Protein AF-A0A269XF72-F1 (afdb_monomer_lite)

InterPro domains:
  IPR029063 S-adenosyl-L-methionine-dependent methyltransferase superfamily [G3DSA:3.40.50.150] (2-62)
  IPR029063 S-adenosyl-L-methionine-dependent methyltransferase superfamily [SSF53335] (2-61)

Structure (mmCIF, N/CA/C/O backbone):
data_AF-A0A269XF72-F1
#
_entry.id   AF-A0A269XF72-F1
#
loop_
_atom_site.group_PDB
_atom_site.id
_atom_site.type_symbol
_atom_site.label_atom_id
_atom_site.label_alt_id
_atom_site.label_comp_id
_atom_site.label_asym_id
_atom_site.label_entity_id
_atom_site.label_seq_id
_atom_site.pdbx_PDB_ins_code
_atom_site.Cartn_x
_atom_site.Cartn_y
_atom_site.Cartn_z
_atom_site.occupancy
_atom_site.B_iso_or_equiv
_atom_site.auth_seq_id
_atom_site.auth_comp_id
_atom_site.auth_asym_id
_atom_site.auth_atom_id
_atom_site.pdbx_PDB_model_num
ATOM 1 N N . MET A 1 1 ? -7.526 -11.441 -27.987 1.00 48.25 1 MET A N 1
ATOM 2 C CA . MET A 1 1 ? -7.508 -10.616 -26.762 1.00 48.25 1 MET A CA 1
ATOM 3 C C . MET A 1 1 ? -6.265 -10.981 -25.981 1.00 48.25 1 MET A C 1
ATOM 5 O O . MET A 1 1 ? -6.249 -12.013 -25.322 1.00 48.25 1 MET A O 1
ATOM 9 N N . THR A 1 2 ? -5.205 -10.196 -26.126 1.00 47.16 2 THR A N 1
ATOM 10 C CA . THR A 1 2 ? -4.008 -10.327 -25.293 1.00 47.16 2 THR A CA 1
ATOM 11 C C . THR A 1 2 ? -4.425 -9.987 -23.864 1.00 47.16 2 THR A C 1
ATOM 13 O O . THR A 1 2 ? -4.978 -8.911 -23.632 1.00 47.16 2 THR A O 1
ATOM 16 N N . LYS A 1 3 ? -4.274 -10.923 -22.922 1.00 53.75 3 LYS A N 1
ATOM 17 C CA . LYS A 1 3 ? -4.566 -10.664 -21.506 1.00 53.75 3 LYS A CA 1
ATOM 18 C C . LYS A 1 3 ? -3.621 -9.547 -21.056 1.00 53.75 3 LYS A C 1
ATOM 20 O O . LYS A 1 3 ? -2.413 -9.736 -21.115 1.00 53.75 3 LYS A O 1
ATOM 25 N N . SER A 1 4 ? -4.146 -8.387 -20.653 1.00 57.59 4 SER A N 1
ATOM 26 C CA . SER A 1 4 ? -3.334 -7.186 -20.379 1.00 57.59 4 SER A CA 1
ATOM 27 C C . SER A 1 4 ? -2.268 -7.389 -19.295 1.00 57.59 4 SER A C 1
ATOM 29 O O . SER A 1 4 ? -1.287 -6.655 -19.271 1.00 57.59 4 SER A O 1
ATOM 31 N N . TYR A 1 5 ? -2.422 -8.411 -18.450 1.00 52.50 5 TYR A N 1
ATOM 32 C CA . TYR A 1 5 ? -1.427 -8.832 -17.463 1.00 52.50 5 TYR A CA 1
ATOM 33 C C . TYR A 1 5 ? -0.067 -9.196 -18.073 1.00 52.50 5 TYR A C 1
ATOM 35 O O . TYR A 1 5 ? 0.959 -8.888 -17.477 1.00 52.50 5 TYR A O 1
ATOM 43 N N . GLU A 1 6 ? -0.045 -9.795 -19.266 1.00 53.34 6 GLU A N 1
ATOM 44 C CA . GLU A 1 6 ? 1.199 -10.192 -19.942 1.00 53.34 6 GLU A CA 1
ATOM 45 C C . GLU A 1 6 ? 2.049 -8.969 -20.321 1.00 53.34 6 GLU A C 1
ATOM 47 O O . GLU A 1 6 ? 3.269 -9.031 -20.291 1.00 53.34 6 GLU A O 1
ATOM 52 N N . VAL A 1 7 ? 1.422 -7.827 -20.620 1.00 56.06 7 VAL A N 1
ATOM 53 C CA . VAL A 1 7 ? 2.118 -6.620 -21.101 1.00 56.06 7 VAL A CA 1
ATOM 54 C C . VAL A 1 7 ? 2.879 -5.907 -19.980 1.00 56.06 7 VAL A C 1
ATOM 56 O O . VAL A 1 7 ? 3.932 -5.330 -20.232 1.00 56.06 7 VAL A O 1
ATOM 59 N N . TRP A 1 8 ? 2.383 -5.972 -18.741 1.00 56.09 8 TRP A N 1
ATOM 60 C CA . TRP A 1 8 ? 3.086 -5.415 -17.578 1.00 56.09 8 TRP A CA 1
ATOM 61 C C . TRP A 1 8 ? 4.269 -6.285 -17.145 1.00 56.09 8 TRP A C 1
ATOM 63 O O . TRP A 1 8 ? 5.268 -5.756 -16.678 1.00 56.09 8 TRP A O 1
ATOM 73 N N . TRP A 1 9 ? 4.176 -7.601 -17.353 1.00 54.84 9 TRP A N 1
ATOM 74 C CA . TRP A 1 9 ? 5.241 -8.558 -17.035 1.00 54.84 9 TRP A CA 1
ATOM 75 C C . TRP A 1 9 ? 6.305 -8.700 -18.140 1.00 54.84 9 TRP A C 1
ATOM 77 O O . TRP A 1 9 ? 7.393 -9.198 -17.877 1.00 54.84 9 TRP A O 1
ATOM 87 N N . GLN A 1 10 ? 6.015 -8.268 -19.373 1.00 54.62 10 GLN A N 1
ATOM 88 C CA . GLN A 1 10 ? 6.921 -8.356 -20.532 1.00 54.62 10 GLN A CA 1
ATOM 89 C C . GLN A 1 10 ? 7.826 -7.129 -20.726 1.00 54.62 10 GLN A C 1
ATOM 91 O O . GLN A 1 10 ? 8.478 -6.995 -21.763 1.00 54.62 10 GLN A O 1
ATOM 96 N N . LYS A 1 11 ? 7.936 -6.232 -19.740 1.00 58.50 11 LYS A N 1
ATOM 97 C CA . LYS A 1 11 ? 9.111 -5.357 -19.680 1.00 58.50 11 LYS A CA 1
ATOM 98 C C . LYS A 1 11 ? 10.293 -6.227 -19.259 1.00 58.50 11 LYS A C 1
ATOM 100 O O . LYS A 1 11 ? 10.608 -6.308 -18.082 1.00 58.50 11 LYS A O 1
ATOM 105 N N . GLU A 1 12 ? 10.963 -6.859 -20.220 1.00 59.59 12 GLU A N 1
ATOM 106 C CA . GLU A 1 12 ? 12.109 -7.768 -20.011 1.00 59.59 12 GLU A CA 1
ATOM 107 C C . GLU A 1 12 ? 13.283 -7.160 -19.201 1.00 59.59 12 GLU A C 1
ATOM 109 O O . GLU A 1 12 ? 14.267 -7.847 -18.939 1.00 59.59 12 GLU A O 1
ATOM 114 N N . GLN A 1 13 ? 13.202 -5.884 -18.802 1.00 67.81 13 GLN A N 1
ATOM 115 C CA . GLN A 1 13 ? 14.213 -5.173 -18.019 1.00 67.81 13 GLN A CA 1
ATOM 116 C C . GLN A 1 13 ? 13.718 -4.542 -16.714 1.00 67.81 13 GLN A C 1
ATOM 118 O O . GLN A 1 13 ? 14.551 -4.071 -15.948 1.00 67.81 13 GLN A O 1
ATOM 123 N N . GLU A 1 14 ? 12.410 -4.485 -16.452 1.00 78.12 14 GLU A N 1
ATOM 124 C CA . GLU A 1 14 ? 11.905 -3.844 -15.234 1.00 78.12 14 GLU A CA 1
ATOM 125 C C . GLU A 1 14 ? 11.634 -4.909 -14.177 1.00 78.12 14 GLU A C 1
ATOM 127 O O . GLU A 1 14 ? 10.815 -5.806 -14.373 1.00 78.12 14 GLU A O 1
ATOM 132 N N . THR A 1 15 ? 12.364 -4.835 -13.069 1.00 85.25 15 THR A N 1
ATOM 133 C CA . THR A 1 15 ? 12.206 -5.777 -11.960 1.00 85.25 15 THR A CA 1
ATOM 134 C C . THR A 1 15 ? 11.074 -5.349 -11.029 1.00 85.25 15 THR A C 1
ATOM 136 O O . THR A 1 15 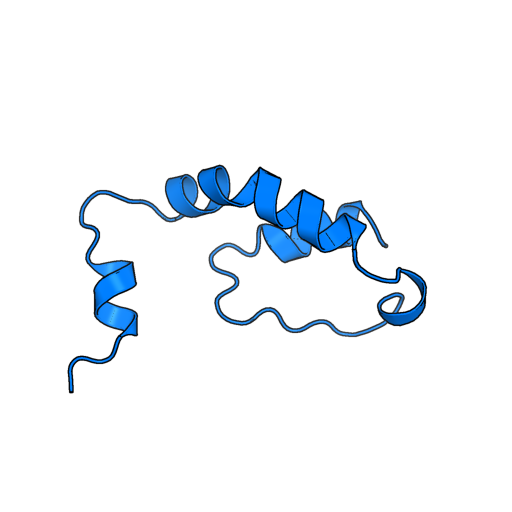? 10.663 -4.186 -11.001 1.00 85.25 15 THR A O 1
ATOM 139 N N . ASP A 1 16 ? 10.606 -6.268 -10.185 1.00 86.38 16 ASP A N 1
ATOM 140 C CA . ASP A 1 16 ? 9.666 -5.929 -9.111 1.00 86.38 16 ASP A CA 1
ATOM 141 C C . ASP A 1 16 ? 10.234 -4.877 -8.139 1.00 86.38 16 ASP A C 1
ATOM 143 O O . ASP A 1 16 ? 9.469 -4.131 -7.522 1.00 86.38 16 ASP A O 1
ATOM 147 N N . ASP A 1 17 ? 11.561 -4.791 -8.003 1.00 88.88 17 ASP A N 1
ATOM 148 C CA . ASP A 1 17 ? 12.238 -3.772 -7.195 1.00 88.88 17 ASP A CA 1
ATOM 149 C C . ASP A 1 17 ? 12.222 -2.403 -7.878 1.00 88.88 17 ASP A C 1
ATOM 151 O O . ASP A 1 17 ? 11.988 -1.389 -7.216 1.00 88.88 17 ASP A O 1
ATOM 155 N N . ASP A 1 18 ? 12.419 -2.362 -9.199 1.00 88.88 18 ASP A N 1
ATOM 156 C CA . ASP A 1 18 ? 12.292 -1.129 -9.980 1.00 88.88 18 ASP A CA 1
ATOM 157 C C . ASP A 1 18 ? 10.864 -0.592 -9.890 1.00 88.88 18 ASP A C 1
ATOM 159 O O . ASP A 1 18 ? 10.656 0.572 -9.543 1.00 88.88 18 ASP A O 1
ATOM 163 N N . MET A 1 19 ? 9.878 -1.477 -10.056 1.00 86.44 19 MET A N 1
ATOM 164 C CA . MET A 1 19 ? 8.470 -1.141 -9.862 1.00 86.44 19 MET A CA 1
ATOM 165 C C . MET A 1 19 ? 8.203 -0.613 -8.452 1.00 86.44 19 MET A C 1
ATOM 167 O O . MET A 1 19 ? 7.570 0.429 -8.292 1.00 86.44 19 MET A O 1
ATOM 171 N N . ALA A 1 20 ? 8.691 -1.284 -7.407 1.00 90.62 20 ALA A N 1
ATOM 172 C CA . ALA A 1 20 ? 8.462 -0.842 -6.034 1.00 90.62 20 ALA A CA 1
ATOM 173 C C . ALA A 1 20 ? 9.129 0.507 -5.714 1.00 90.62 20 ALA A C 1
ATOM 175 O O . ALA A 1 20 ? 8.574 1.293 -4.939 1.00 90.62 20 ALA A O 1
ATOM 176 N N . ARG A 1 21 ? 10.307 0.777 -6.286 1.00 91.31 21 ARG A N 1
ATOM 177 C CA . ARG A 1 21 ? 11.044 2.035 -6.112 1.00 91.31 21 ARG A CA 1
ATOM 178 C C . ARG A 1 21 ? 10.325 3.201 -6.786 1.00 91.31 21 ARG A C 1
ATOM 180 O O . ARG A 1 21 ? 10.154 4.246 -6.162 1.00 91.31 21 ARG A O 1
ATOM 187 N N . ASP A 1 22 ? 9.855 3.008 -8.011 1.00 91.69 22 ASP A N 1
ATOM 188 C CA . ASP A 1 22 ? 9.271 4.090 -8.807 1.00 91.69 22 ASP A CA 1
ATOM 189 C C . ASP A 1 22 ? 7.880 4.518 -8.293 1.00 91.69 22 ASP A C 1
ATOM 191 O O . ASP A 1 22 ? 7.444 5.647 -8.518 1.00 91.69 22 ASP A O 1
ATOM 195 N N . HIS A 1 23 ? 7.196 3.659 -7.524 1.00 9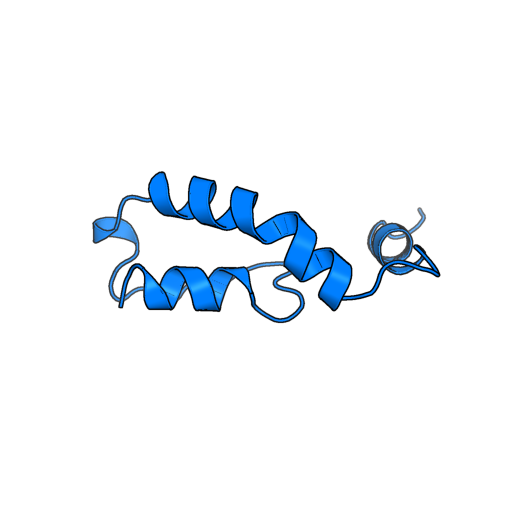2.81 23 HIS A N 1
ATOM 196 C CA . HIS A 1 23 ? 5.871 3.950 -6.960 1.00 92.81 23 HIS A CA 1
ATOM 197 C C . HIS A 1 23 ? 5.884 4.591 -5.557 1.00 92.81 23 HIS A C 1
ATOM 199 O O . HIS A 1 23 ? 4.824 5.000 -5.075 1.00 92.81 23 HIS A O 1
ATOM 205 N N . GLN A 1 24 ? 7.043 4.724 -4.896 1.00 93.56 24 GLN A N 1
ATOM 206 C CA . GLN A 1 24 ? 7.139 5.176 -3.493 1.00 93.56 24 GLN A CA 1
ATOM 207 C C . GLN A 1 24 ? 6.419 6.509 -3.236 1.00 93.56 24 GLN A C 1
ATOM 209 O O . GLN A 1 24 ? 5.615 6.614 -2.309 1.00 93.56 24 GLN A O 1
ATOM 214 N N . GLU A 1 25 ? 6.675 7.514 -4.075 1.00 95.69 25 GLU A N 1
ATOM 215 C CA . GLU A 1 25 ? 6.101 8.854 -3.913 1.00 95.69 25 GLU A CA 1
ATOM 216 C C . GLU A 1 25 ? 4.582 8.858 -4.158 1.00 95.69 25 GLU A C 1
ATOM 218 O O . GLU A 1 25 ? 3.818 9.534 -3.463 1.00 95.69 25 GLU A O 1
ATOM 223 N N . ALA A 1 26 ? 4.117 8.071 -5.132 1.00 95.31 26 ALA A N 1
ATOM 224 C CA . ALA A 1 26 ? 2.694 7.940 -5.425 1.00 95.31 26 ALA A CA 1
ATOM 225 C C . ALA A 1 26 ? 1.935 7.278 -4.263 1.00 95.31 26 ALA A C 1
ATOM 227 O O . ALA A 1 26 ? 0.824 7.702 -3.926 1.00 95.31 26 ALA A O 1
ATOM 228 N N . TRP A 1 27 ? 2.543 6.282 -3.615 1.00 95.94 27 TRP A N 1
ATOM 229 C CA . TRP A 1 27 ? 1.995 5.648 -2.417 1.00 95.94 27 TRP A CA 1
ATOM 230 C C . TRP A 1 27 ? 1.853 6.637 -1.264 1.00 95.94 27 TRP A C 1
ATOM 232 O O . TRP A 1 27 ? 0.772 6.743 -0.689 1.00 95.94 27 TRP A O 1
ATOM 242 N N . GLU A 1 28 ? 2.891 7.420 -0.973 1.00 95.00 28 GLU A N 1
ATOM 243 C CA . GLU A 1 28 ? 2.864 8.420 0.103 1.00 95.00 28 GLU A CA 1
ATOM 244 C C . GLU A 1 28 ? 1.765 9.465 -0.110 1.00 95.00 28 GLU A C 1
ATOM 246 O O . GLU A 1 28 ? 0.963 9.726 0.789 1.00 95.00 28 GLU A O 1
ATOM 251 N N . ARG A 1 29 ? 1.659 10.004 -1.330 1.00 96.06 29 ARG A N 1
ATOM 252 C CA . ARG A 1 29 ? 0.602 10.962 -1.693 1.00 96.06 29 ARG A CA 1
ATOM 253 C C . ARG A 1 29 ? -0.797 10.355 -1.605 1.00 96.06 29 ARG A C 1
ATOM 255 O O . ARG A 1 29 ? -1.750 11.072 -1.311 1.00 96.06 29 ARG A O 1
ATOM 262 N N . THR A 1 30 ? -0.934 9.061 -1.888 1.00 94.75 30 THR A N 1
ATOM 263 C CA . THR A 1 30 ? -2.209 8.345 -1.750 1.00 94.75 30 THR A CA 1
ATOM 264 C C . THR A 1 30 ? -2.588 8.205 -0.281 1.00 94.75 30 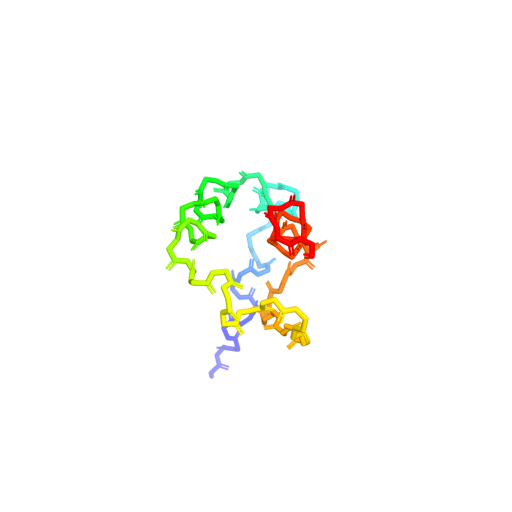THR A C 1
ATOM 266 O O . THR A 1 30 ? -3.698 8.575 0.087 1.00 94.75 30 THR A O 1
ATOM 269 N N . ILE A 1 31 ? -1.657 7.758 0.568 1.00 94.62 31 ILE A N 1
ATOM 270 C CA . ILE A 1 31 ? -1.878 7.586 2.012 1.00 94.62 31 ILE A CA 1
ATOM 271 C C . ILE A 1 31 ? -2.298 8.910 2.661 1.00 94.62 31 ILE A C 1
ATOM 273 O O . ILE A 1 31 ? -3.261 8.938 3.419 1.00 94.62 31 ILE A O 1
ATOM 277 N N . GLN A 1 32 ? -1.654 10.024 2.299 1.00 94.56 32 GLN A N 1
ATOM 278 C CA . GLN A 1 32 ? -1.992 11.360 2.814 1.00 94.56 32 GLN A CA 1
ATOM 279 C C . GLN A 1 32 ? -3.417 11.828 2.481 1.00 94.56 32 GLN A C 1
ATOM 281 O O . GLN A 1 32 ? -3.913 12.764 3.107 1.00 94.56 32 GLN A O 1
ATOM 286 N N . LYS A 1 33 ? -4.070 11.221 1.485 1.00 95.56 33 LYS A N 1
ATOM 287 C CA . LYS A 1 33 ? -5.448 11.548 1.095 1.00 95.56 33 LYS A CA 1
ATOM 288 C C . LYS A 1 33 ? -6.494 10.657 1.759 1.00 95.56 33 LYS A C 1
ATOM 290 O O . LYS A 1 33 ? -7.679 10.957 1.633 1.00 95.56 33 LYS A O 1
ATOM 295 N N . LEU A 1 34 ? -6.089 9.567 2.407 1.00 93.38 34 LEU A N 1
ATOM 296 C CA . LEU A 1 34 ? -7.014 8.675 3.099 1.00 93.38 34 LEU A CA 1
ATOM 297 C C . LEU A 1 34 ? -7.484 9.318 4.406 1.00 93.38 34 LEU A C 1
ATOM 299 O O . LEU A 1 34 ? -6.696 9.927 5.129 1.00 93.38 34 LEU A O 1
ATOM 303 N N . ASP A 1 35 ? -8.761 9.137 4.740 1.00 93.19 35 ASP A N 1
ATOM 304 C CA . ASP A 1 35 ? -9.225 9.392 6.102 1.00 93.19 35 ASP A CA 1
ATOM 305 C C . ASP A 1 35 ? -8.805 8.216 6.985 1.00 93.19 35 ASP A C 1
ATOM 307 O O . ASP A 1 35 ? -9.335 7.109 6.880 1.00 93.19 35 ASP A O 1
ATOM 311 N N . ILE A 1 36 ? -7.842 8.467 7.871 1.00 89.25 36 ILE A N 1
ATOM 312 C CA . ILE A 1 36 ? -7.290 7.460 8.781 1.00 89.25 36 ILE A CA 1
ATOM 313 C C . ILE A 1 36 ? -8.393 6.818 9.635 1.00 89.25 36 ILE A C 1
ATOM 315 O O . ILE A 1 36 ? -8.322 5.626 9.932 1.00 89.25 36 ILE A O 1
ATOM 319 N N . ASN A 1 37 ? -9.433 7.568 10.014 1.00 90.50 37 ASN A N 1
ATOM 320 C CA . ASN A 1 37 ? -10.503 7.036 10.860 1.00 90.50 37 ASN A CA 1
ATOM 321 C C . ASN A 1 37 ? -11.388 6.020 10.130 1.00 90.50 37 ASN A C 1
ATOM 323 O O . ASN A 1 37 ? -11.976 5.158 10.783 1.00 90.50 37 ASN A O 1
ATOM 327 N N . ASP A 1 38 ? -11.471 6.104 8.801 1.00 91.88 38 ASP A N 1
ATOM 328 C CA . ASP A 1 38 ? -12.253 5.171 7.987 1.00 91.88 38 ASP A CA 1
ATOM 329 C C . ASP A 1 38 ? -11.534 3.822 7.827 1.00 91.88 38 ASP A C 1
ATOM 331 O O . ASP A 1 38 ? -12.149 2.753 7.867 1.00 91.88 38 ASP A O 1
ATOM 335 N N . ILE A 1 39 ? -10.202 3.859 7.724 1.00 91.69 39 ILE A N 1
ATOM 336 C CA . ILE A 1 39 ? -9.376 2.673 7.458 1.00 91.69 39 ILE A CA 1
ATOM 337 C C . ILE A 1 39 ? -8.818 1.997 8.716 1.00 91.69 39 ILE A C 1
ATOM 339 O O . ILE A 1 39 ? -8.434 0.826 8.668 1.00 91.69 39 ILE A O 1
ATOM 343 N N . LYS A 1 40 ? -8.776 2.693 9.857 1.00 89.44 40 LYS A N 1
ATOM 344 C CA . LYS A 1 40 ? -8.227 2.137 11.098 1.00 89.44 40 LYS A CA 1
ATOM 345 C C . LYS A 1 40 ? -9.013 0.905 11.556 1.00 89.44 40 LYS A C 1
ATOM 347 O O . LYS A 1 40 ? -10.245 0.901 11.572 1.00 89.44 40 LYS A O 1
ATOM 352 N N . ASN A 1 41 ? -8.295 -0.136 11.988 1.00 88.56 41 ASN A N 1
ATOM 353 C CA . ASN A 1 41 ? -8.856 -1.429 12.408 1.00 88.56 41 ASN A 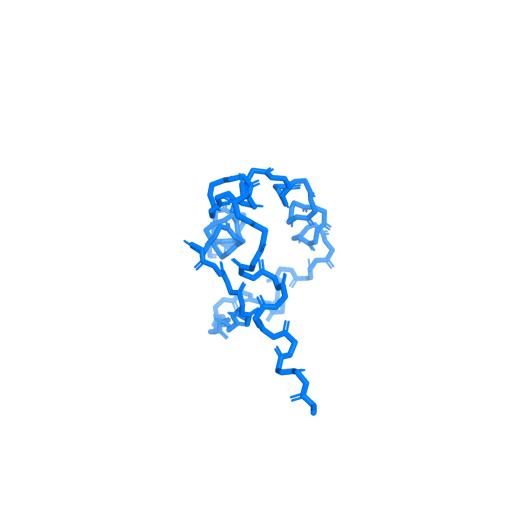CA 1
ATOM 354 C C . ASN A 1 41 ? -9.688 -2.144 11.323 1.00 88.56 41 ASN A C 1
ATOM 356 O O . ASN A 1 41 ? -10.548 -2.970 11.644 1.00 88.56 41 ASN A O 1
ATOM 360 N N . LYS A 1 42 ? -9.473 -1.827 10.041 1.00 92.12 42 LYS A N 1
ATOM 361 C CA . LYS A 1 42 ? -10.112 -2.526 8.921 1.00 92.12 42 LYS A CA 1
ATOM 362 C C . LYS A 1 42 ? -9.162 -3.540 8.300 1.00 92.12 42 LYS A C 1
ATOM 364 O O . LYS A 1 42 ? -7.945 -3.398 8.339 1.00 92.12 42 LYS A O 1
ATOM 369 N N . THR A 1 43 ? -9.739 -4.557 7.672 1.00 94.12 43 THR A N 1
ATOM 370 C CA . THR A 1 43 ? -9.006 -5.433 6.757 1.00 94.12 43 THR A CA 1
ATOM 371 C C . THR A 1 43 ? -8.946 -4.765 5.388 1.00 94.12 43 THR A C 1
ATOM 373 O O . THR A 1 43 ? -9.987 -4.461 4.810 1.00 94.12 43 THR A O 1
ATOM 376 N N . ILE A 1 44 ? -7.736 -4.544 4.876 1.00 93.25 44 ILE A N 1
ATOM 377 C CA . ILE A 1 44 ? -7.491 -3.853 3.605 1.00 93.25 44 ILE A CA 1
ATOM 378 C C . ILE A 1 44 ? -7.015 -4.870 2.565 1.00 93.25 44 ILE A C 1
ATOM 380 O O . ILE A 1 44 ? -6.145 -5.692 2.847 1.00 93.25 44 ILE A O 1
ATOM 384 N N . LEU A 1 45 ? -7.590 -4.808 1.362 1.00 95.75 45 LEU A N 1
ATOM 385 C CA . LEU A 1 45 ? -7.196 -5.613 0.207 1.00 95.75 45 LEU A CA 1
ATOM 386 C C . LEU A 1 45 ? -6.551 -4.708 -0.846 1.00 95.75 45 LEU A C 1
ATOM 388 O O . LEU A 1 45 ? -7.181 -3.761 -1.309 1.00 95.75 45 LEU A O 1
ATOM 392 N N . ASP A 1 46 ? -5.321 -5.031 -1.238 1.00 95.00 46 ASP A N 1
ATOM 393 C CA . ASP A 1 46 ? -4.563 -4.327 -2.276 1.00 95.00 46 ASP A CA 1
ATOM 394 C C . ASP A 1 46 ? -4.441 -5.213 -3.526 1.00 95.00 46 ASP A C 1
ATOM 396 O O . ASP A 1 46 ? -3.779 -6.255 -3.514 1.00 95.00 46 ASP A O 1
ATOM 400 N N . PHE A 1 47 ? -5.137 -4.837 -4.600 1.00 94.62 47 PHE A N 1
ATOM 401 C CA . PHE A 1 47 ? -5.118 -5.581 -5.858 1.00 94.62 47 PHE A CA 1
ATOM 402 C C . PHE A 1 47 ? -3.879 -5.227 -6.673 1.00 94.62 47 PHE A C 1
ATOM 404 O O . PHE A 1 47 ? -3.658 -4.068 -7.004 1.00 94.62 47 PHE A O 1
ATOM 411 N N . GLY A 1 48 ? -3.114 -6.243 -7.080 1.00 90.12 48 GLY A N 1
ATOM 412 C CA . GLY A 1 48 ? -1.851 -6.001 -7.778 1.00 90.12 48 GLY A CA 1
ATOM 413 C C . GLY A 1 48 ? -0.781 -5.440 -6.844 1.00 90.12 48 GLY A C 1
ATOM 414 O O . GLY A 1 48 ? 0.059 -4.660 -7.278 1.00 90.12 48 GLY A O 1
ATOM 415 N N . CYS A 1 49 ? -0.796 -5.865 -5.577 1.00 92.12 49 CYS A N 1
ATOM 416 C CA . CYS A 1 49 ? 0.093 -5.376 -4.523 1.00 92.12 49 CYS A CA 1
ATOM 417 C C . CYS A 1 49 ? 1.593 -5.563 -4.807 1.00 92.12 49 CYS A C 1
ATOM 419 O O . CYS A 1 49 ? 2.426 -5.004 -4.088 1.00 92.12 49 CYS A O 1
ATOM 421 N N . ASN A 1 50 ? 1.947 -6.348 -5.832 1.00 91.06 50 ASN A N 1
ATOM 422 C CA . ASN A 1 50 ? 3.309 -6.774 -6.130 1.00 91.06 50 ASN A CA 1
ATOM 423 C C . ASN A 1 50 ? 3.965 -7.307 -4.837 1.00 91.06 50 ASN A C 1
ATOM 425 O O . ASN A 1 50 ? 3.395 -8.165 -4.163 1.00 91.06 50 ASN A O 1
ATO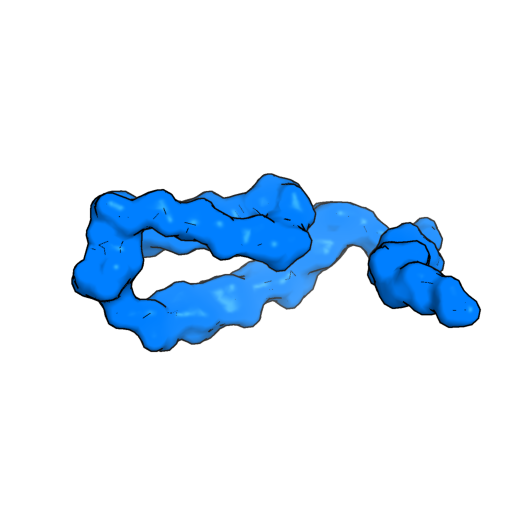M 429 N N . GLN A 1 51 ? 5.103 -6.752 -4.424 1.00 92.50 51 GLN A N 1
ATOM 430 C CA . GLN A 1 51 ? 5.805 -7.162 -3.215 1.00 92.50 51 GLN A CA 1
ATOM 431 C C . GLN A 1 51 ? 5.135 -6.659 -1.926 1.00 92.50 51 GLN A C 1
ATOM 433 O O . GLN A 1 51 ? 5.686 -6.868 -0.849 1.00 92.50 51 GLN A O 1
ATOM 438 N N . GLY A 1 52 ? 3.999 -5.954 -1.990 1.00 95.25 52 GLY A N 1
ATOM 439 C CA . GLY A 1 52 ? 3.264 -5.404 -0.843 1.00 95.25 52 GLY A CA 1
ATOM 440 C C . GLY A 1 52 ? 3.804 -4.071 -0.314 1.00 95.25 52 GLY A C 1
ATOM 441 O O . GLY A 1 52 ? 3.612 -3.750 0.859 1.00 95.25 52 GLY A O 1
ATOM 442 N N . GLY A 1 53 ? 4.525 -3.305 -1.140 1.00 95.31 53 GLY A N 1
ATOM 443 C CA . GLY A 1 53 ? 5.190 -2.066 -0.716 1.00 95.31 53 GLY A CA 1
ATOM 444 C C . GLY A 1 53 ? 4.226 -0.988 -0.210 1.00 95.31 53 GLY A C 1
ATOM 445 O O . GLY A 1 53 ? 4.500 -0.358 0.812 1.00 95.31 53 GLY A O 1
ATOM 446 N N . PHE A 1 54 ? 3.072 -0.841 -0.865 1.00 96.00 54 PHE A N 1
ATOM 447 C CA . PHE A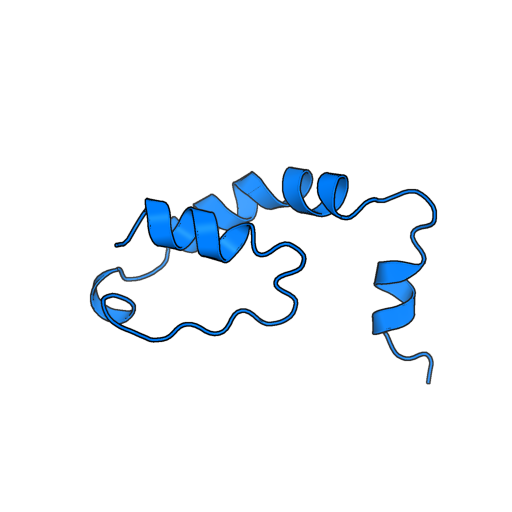 1 54 ? 2.025 0.085 -0.438 1.00 96.00 54 PHE A CA 1
ATOM 448 C C . PHE A 1 54 ? 1.468 -0.271 0.948 1.00 96.00 54 PHE A C 1
ATOM 450 O O . PHE A 1 54 ? 1.466 0.576 1.837 1.00 96.00 54 PHE A O 1
ATOM 457 N N . LEU A 1 55 ? 1.061 -1.529 1.162 1.00 95.62 55 LEU A N 1
ATOM 458 C CA . LEU A 1 55 ? 0.488 -1.982 2.436 1.00 95.62 55 LEU A CA 1
ATOM 459 C C . LEU A 1 55 ? 1.453 -1.827 3.618 1.00 95.62 55 LEU A C 1
ATOM 461 O O . LEU A 1 55 ? 1.013 -1.466 4.706 1.00 95.62 55 LEU A O 1
ATOM 465 N N . ARG A 1 56 ? 2.761 -2.053 3.415 1.00 95.31 56 ARG A N 1
ATOM 466 C CA . ARG A 1 56 ? 3.773 -1.802 4.456 1.00 95.31 56 ARG A CA 1
ATOM 467 C C . ARG A 1 56 ? 3.839 -0.325 4.838 1.00 95.31 56 ARG A C 1
ATOM 469 O O . ARG A 1 56 ? 3.710 -0.008 6.013 1.00 95.31 56 ARG A O 1
ATOM 476 N N . LYS A 1 57 ? 3.945 0.575 3.851 1.00 94.75 57 LYS A N 1
ATOM 477 C CA . LYS A 1 57 ? 3.925 2.026 4.111 1.00 94.75 57 LYS A CA 1
ATOM 478 C C . LYS A 1 57 ? 2.631 2.477 4.785 1.00 94.75 57 LYS A C 1
ATOM 480 O O . LYS A 1 57 ? 2.667 3.340 5.656 1.00 94.75 57 LYS A O 1
ATOM 485 N N . LEU A 1 58 ? 1.497 1.922 4.361 1.00 94.69 58 LEU A N 1
ATOM 486 C CA . LEU A 1 58 ? 0.201 2.232 4.950 1.00 94.69 58 LEU A CA 1
ATOM 487 C C . LEU A 1 58 ? 0.163 1.816 6.424 1.00 94.69 58 LEU A C 1
ATOM 489 O O . LEU A 1 58 ? -0.216 2.622 7.263 1.00 94.69 58 LEU A O 1
ATOM 493 N N . TYR A 1 59 ? 0.623 0.606 6.750 1.00 93.31 59 TYR A N 1
ATOM 494 C CA . TYR A 1 59 ? 0.701 0.131 8.133 1.00 93.31 59 TYR A CA 1
ATOM 495 C C . TYR A 1 59 ? 1.628 0.996 9.002 1.00 93.31 59 TYR A C 1
ATOM 497 O O . TYR A 1 59 ? 1.259 1.346 10.121 1.00 93.31 59 TYR A O 1
ATOM 505 N N . ASP A 1 60 ? 2.786 1.408 8.476 1.00 92.00 60 ASP A N 1
ATOM 506 C CA . ASP A 1 60 ? 3.717 2.291 9.193 1.00 92.00 60 ASP A CA 1
ATOM 507 C C . ASP A 1 60 ? 3.100 3.671 9.496 1.00 92.00 60 ASP A C 1
ATOM 509 O O . ASP A 1 60 ? 3.382 4.271 10.535 1.00 92.00 60 ASP A O 1
ATOM 513 N N . ALA A 1 61 ? 2.249 4.180 8.599 1.00 88.44 61 ALA A N 1
ATOM 514 C CA . ALA A 1 61 ? 1.567 5.462 8.768 1.00 88.44 61 ALA A CA 1
ATOM 515 C C . ALA A 1 61 ? 0.317 5.372 9.662 1.00 88.44 61 ALA A C 1
ATOM 517 O O . ALA A 1 61 ? -0.038 6.352 10.322 1.00 88.44 61 ALA A O 1
ATOM 518 N N . THR A 1 62 ? -0.372 4.227 9.661 1.00 84.00 62 THR A N 1
ATOM 519 C CA . THR A 1 62 ? -1.675 4.046 10.315 1.00 84.00 62 THR A CA 1
ATOM 520 C C . THR A 1 62 ? -1.809 2.656 10.960 1.00 84.00 62 THR A C 1
ATOM 522 O O . THR A 1 62 ? -2.484 1.793 10.390 1.00 84.00 62 THR A O 1
ATOM 525 N N . PRO A 1 63 ? -1.195 2.418 12.133 1.00 67.44 63 PRO A N 1
ATOM 526 C CA . PRO A 1 63 ? -1.359 1.166 12.870 1.00 67.44 63 PRO A CA 1
ATOM 527 C C . PRO A 1 63 ? -2.764 0.996 13.477 1.00 67.44 63 PRO A C 1
ATOM 529 O O . PRO A 1 63 ? -3.378 1.996 13.942 1.00 67.44 63 PRO A O 1
#

Sequence (63 aa):
MTKSYEVWWQKEQETDDDMARDHQEAWERTIQKLDINDIKNKTILDFGCNQGGFLRKLYDATP

Organism: NCBI:txid152332

Foldseek 3Di:
DPPVVVVVVPPPPQDLVNVLVVCVVVLVVVLVPDDLVVCAPDDDDDDPCRVVSSVVVNVVVRD

Radius of gyration: 14.08 Å; chains: 1; bounding box: 26×22×40 Å

Secondary structure (DSSP, 8-state):
---THHHHHT-TT--HHHHHHHTHHHHHHHHTTS-HHHHTT-----TT-TTTHHHHHHHHH--

pLDDT: mean 84.16, std 15.5, range [47.16, 96.06]